Protein AF-A0A1G1ZUH5-F1 (afdb_monomer_lite)

Structure (mmCIF, N/CA/C/O backbone):
data_AF-A0A1G1ZUH5-F1
#
_entry.id   AF-A0A1G1ZUH5-F1
#
loop_
_atom_site.group_PDB
_atom_site.id
_atom_site.type_symbol
_atom_site.label_atom_id
_atom_site.label_alt_id
_atom_site.label_comp_id
_atom_site.label_asym_id
_atom_site.label_entity_id
_atom_site.label_seq_id
_atom_site.pdbx_PDB_ins_code
_atom_site.Cartn_x
_atom_site.Cartn_y
_atom_site.Cartn_z
_atom_site.occupancy
_atom_site.B_iso_or_equiv
_atom_site.auth_seq_id
_atom_site.auth_comp_id
_atom_site.auth_asym_id
_atom_site.auth_atom_id
_atom_site.pdbx_PDB_model_num
ATOM 1 N N . MET A 1 1 ? -26.547 -3.631 15.177 1.00 34.75 1 MET A N 1
ATOM 2 C CA . MET A 1 1 ? -25.341 -4.215 14.547 1.00 34.75 1 MET A CA 1
ATOM 3 C C . MET A 1 1 ? -24.488 -3.069 14.019 1.00 34.75 1 MET A C 1
ATOM 5 O O . MET A 1 1 ? -24.833 -2.494 12.996 1.00 34.75 1 MET A O 1
ATOM 9 N N . ASN A 1 2 ? -23.437 -2.675 14.744 1.00 34.69 2 ASN A N 1
ATOM 10 C CA . ASN A 1 2 ? -22.560 -1.572 14.338 1.00 34.69 2 ASN A CA 1
ATOM 11 C C . ASN A 1 2 ? -21.534 -2.089 13.321 1.00 34.69 2 ASN A C 1
ATOM 13 O O . ASN A 1 2 ? -20.499 -2.628 13.702 1.00 34.69 2 ASN A O 1
ATOM 17 N N . ASN A 1 3 ? -21.829 -1.944 12.027 1.00 39.38 3 ASN A N 1
ATOM 18 C CA . ASN A 1 3 ? -20.877 -2.208 10.947 1.00 39.38 3 ASN A CA 1
ATOM 19 C C . ASN A 1 3 ? -19.838 -1.078 10.888 1.00 39.38 3 ASN A C 1
ATOM 21 O O . ASN A 1 3 ? -19.924 -0.189 10.046 1.00 39.38 3 ASN A O 1
ATOM 25 N N . ASN A 1 4 ? -18.842 -1.108 11.772 1.00 40.62 4 ASN A N 1
ATOM 26 C CA . ASN A 1 4 ? -17.656 -0.265 11.636 1.00 40.62 4 ASN A CA 1
ATOM 27 C C . ASN A 1 4 ? -16.688 -0.914 10.628 1.00 40.62 4 ASN A C 1
ATOM 29 O O . ASN A 1 4 ? -15.628 -1.414 10.996 1.00 40.62 4 ASN A O 1
ATOM 33 N N . LYS A 1 5 ? -17.101 -0.973 9.355 1.00 43.94 5 LYS A N 1
ATOM 34 C CA . LYS A 1 5 ? -16.264 -1.415 8.230 1.00 43.94 5 LYS A CA 1
ATOM 35 C C . LYS A 1 5 ? -15.311 -0.289 7.844 1.00 43.94 5 LYS A C 1
ATOM 37 O O . LYS A 1 5 ? -15.511 0.396 6.848 1.00 43.94 5 LYS A O 1
ATOM 42 N N . ASN A 1 6 ? -14.282 -0.085 8.656 1.00 48.09 6 ASN A N 1
ATOM 43 C CA . ASN A 1 6 ? -13.065 0.585 8.210 1.00 48.09 6 ASN A CA 1
ATOM 44 C C . ASN A 1 6 ? -12.031 -0.496 7.882 1.00 48.09 6 ASN A C 1
ATOM 46 O O . ASN A 1 6 ? -10.945 -0.544 8.458 1.00 48.09 6 ASN A O 1
ATOM 50 N N . ASP A 1 7 ? -12.394 -1.395 6.966 1.00 53.66 7 ASP A N 1
ATOM 51 C CA . ASP A 1 7 ? -11.446 -2.266 6.281 1.00 53.66 7 ASP A CA 1
ATOM 52 C C . ASP A 1 7 ? -10.547 -1.358 5.429 1.00 53.66 7 ASP A C 1
ATOM 54 O O . ASP A 1 7 ? -10.814 -1.105 4.254 1.00 53.66 7 ASP A O 1
ATOM 58 N N . LYS A 1 8 ? -9.520 -0.761 6.044 1.00 69.31 8 LYS A N 1
ATOM 59 C CA . LYS A 1 8 ? -8.581 0.129 5.355 1.00 69.31 8 LYS A CA 1
ATOM 60 C C . LYS A 1 8 ? -7.699 -0.711 4.445 1.00 69.31 8 LYS A C 1
ATOM 62 O O . LYS A 1 8 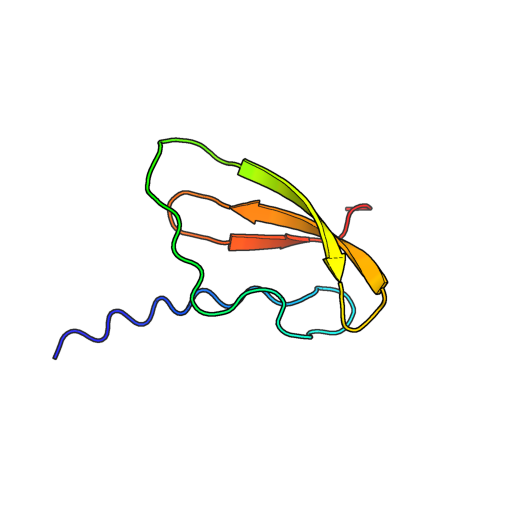? -6.632 -1.180 4.840 1.00 69.31 8 LYS A O 1
ATOM 67 N N . VAL A 1 9 ? -8.188 -0.940 3.235 1.00 77.88 9 VAL A N 1
ATOM 68 C CA . VAL A 1 9 ? -7.435 -1.602 2.179 1.00 77.88 9 VAL A CA 1
ATOM 69 C C . VAL A 1 9 ? -6.517 -0.570 1.529 1.00 77.88 9 VAL A C 1
ATOM 71 O O . VAL A 1 9 ? -6.972 0.455 1.031 1.00 77.88 9 VAL A O 1
ATOM 74 N N . GLY A 1 10 ? -5.212 -0.830 1.550 1.00 86.75 10 GLY A N 1
ATOM 75 C CA . GLY A 1 10 ? -4.221 -0.027 0.838 1.00 86.75 10 GLY A CA 1
ATOM 76 C C . GLY A 1 10 ? -3.850 -0.705 -0.474 1.00 86.75 10 GLY A C 1
ATOM 77 O O . GLY A 1 10 ? -3.288 -1.797 -0.449 1.00 86.75 10 GLY A O 1
ATOM 78 N N . ASN A 1 11 ? -4.136 -0.078 -1.615 1.00 91.88 11 ASN A N 1
ATOM 79 C CA . ASN A 1 11 ? -3.813 -0.615 -2.941 1.00 91.88 11 ASN A CA 1
ATOM 80 C C . ASN A 1 11 ? -2.558 0.037 -3.526 1.00 91.88 11 ASN A C 1
ATOM 82 O O . ASN A 1 11 ? -2.299 1.220 -3.329 1.00 91.88 11 ASN A O 1
ATOM 86 N N . CYS A 1 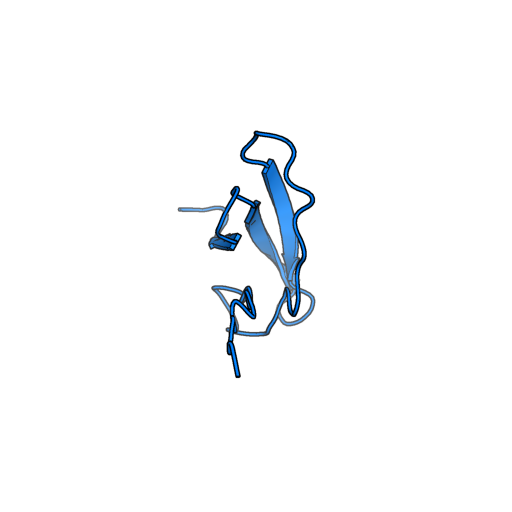12 ? -1.800 -0.718 -4.318 1.00 92.12 12 CYS A N 1
ATOM 87 C CA . CYS A 1 12 ? -0.678 -0.171 -5.068 1.00 92.12 12 CYS A CA 1
ATOM 88 C C . CYS A 1 1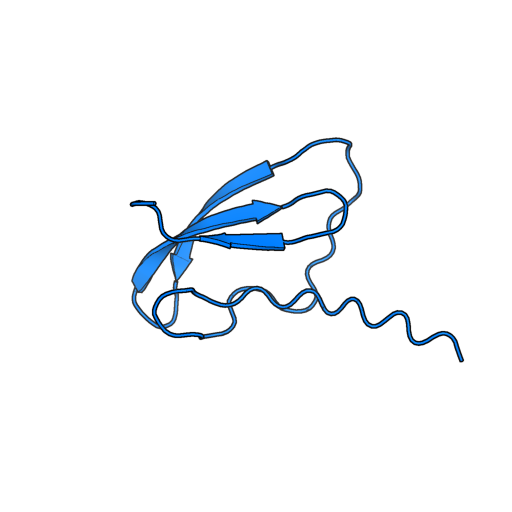2 ? -1.179 0.770 -6.183 1.00 92.12 12 CYS A C 1
ATOM 90 O O . CYS A 1 12 ? -1.971 0.332 -7.021 1.00 92.12 12 CYS A O 1
ATOM 92 N N . PRO A 1 13 ? -0.668 2.009 -6.293 1.00 92.12 13 PRO A N 1
ATOM 93 C CA . PRO A 1 13 ? -1.077 2.950 -7.340 1.00 92.12 13 PRO A CA 1
ATOM 94 C C . PRO A 1 13 ? -0.634 2.538 -8.754 1.00 92.12 13 PRO A C 1
ATOM 96 O O . PRO A 1 13 ? -1.108 3.112 -9.729 1.00 92.12 13 PRO A O 1
ATOM 99 N N . PHE A 1 14 ? 0.264 1.555 -8.886 1.00 93.12 14 PHE A N 1
ATOM 100 C CA . PHE A 1 14 ? 0.761 1.087 -10.183 1.00 93.12 14 PHE A CA 1
ATOM 101 C C . PHE A 1 14 ? -0.030 -0.096 -10.747 1.00 93.12 14 PHE A C 1
ATOM 103 O O . PHE A 1 14 ? -0.396 -0.087 -11.915 1.00 93.12 14 PHE A O 1
ATOM 110 N N . CYS A 1 15 ? -0.277 -1.126 -9.933 1.00 93.88 15 CYS A N 1
ATOM 111 C CA . CYS A 1 15 ? -0.912 -2.374 -10.381 1.00 93.88 15 CYS A CA 1
ATOM 112 C C . CYS A 1 15 ? -2.291 -2.621 -9.764 1.00 93.88 15 CYS A C 1
ATOM 114 O O . CYS A 1 15 ? -2.924 -3.623 -10.077 1.00 93.88 15 CYS A O 1
ATOM 116 N N . ARG A 1 16 ? -2.745 -1.747 -8.854 1.00 91.81 16 ARG A N 1
ATOM 117 C CA . ARG A 1 16 ? -3.981 -1.884 -8.061 1.00 91.81 1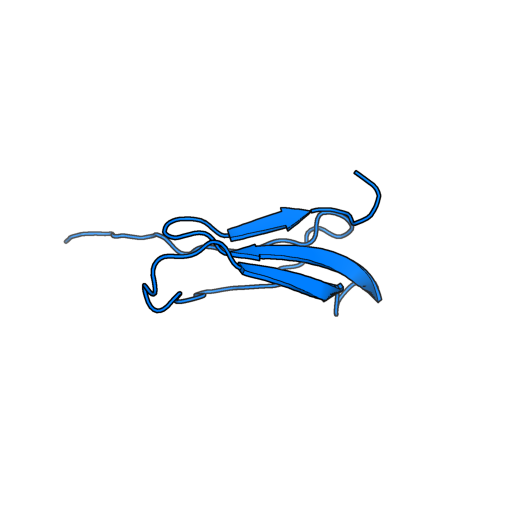6 ARG A CA 1
ATOM 118 C C . ARG A 1 16 ? -4.040 -3.112 -7.141 1.00 91.81 16 ARG A C 1
ATOM 120 O O . ARG A 1 16 ? -5.032 -3.277 -6.433 1.00 91.81 16 ARG A O 1
ATOM 127 N N . GLY A 1 17 ? -2.975 -3.917 -7.076 1.00 91.25 17 GLY A N 1
ATOM 128 C CA . GLY A 1 17 ? -2.847 -5.034 -6.140 1.00 91.25 17 GLY A CA 1
ATOM 129 C C . GLY A 1 17 ? -2.954 -4.578 -4.683 1.00 91.25 17 GLY A C 1
ATOM 130 O O . GLY A 1 17 ? -2.494 -3.488 -4.332 1.00 91.25 17 GLY A O 1
ATOM 131 N N . VAL A 1 18 ? -3.584 -5.400 -3.846 1.00 90.88 18 VAL A N 1
ATOM 132 C CA . VAL A 1 18 ? -3.814 -5.111 -2.424 1.00 90.88 18 VAL A CA 1
ATOM 133 C C . VAL A 1 18 ? -2.511 -5.272 -1.646 1.00 90.88 18 VAL A C 1
ATOM 135 O O . VAL A 1 18 ? -1.926 -6.345 -1.640 1.00 90.88 18 VAL A O 1
ATOM 138 N N . ILE A 1 19 ? -2.057 -4.213 -0.987 1.00 89.81 19 ILE A N 1
ATOM 139 C CA . ILE A 1 19 ? -0.805 -4.182 -0.217 1.00 89.81 19 ILE A CA 1
ATOM 140 C C . ILE A 1 19 ? -1.076 -4.343 1.271 1.00 89.81 19 ILE A C 1
ATOM 142 O O . ILE A 1 19 ? -0.389 -5.101 1.947 1.00 89.81 19 ILE A O 1
ATOM 146 N N . PHE A 1 20 ? -2.111 -3.672 1.765 1.00 84.12 20 PHE A N 1
ATOM 147 C CA . PHE A 1 20 ? -2.556 -3.787 3.146 1.00 84.12 20 PHE A CA 1
ATOM 148 C C . PHE A 1 20 ? -4.025 -4.162 3.160 1.00 84.12 20 PHE A C 1
ATOM 150 O O . PHE A 1 20 ? -4.823 -3.585 2.421 1.00 84.12 20 PHE A O 1
ATOM 157 N N . LYS A 1 21 ? -4.372 -5.113 4.016 1.00 81.94 21 LYS A N 1
ATOM 158 C CA . LYS A 1 21 ? -5.744 -5.487 4.334 1.00 81.94 21 LYS A CA 1
ATOM 159 C C . LYS A 1 21 ? -5.832 -5.597 5.853 1.00 81.94 21 LYS A C 1
ATOM 161 O O . LYS A 1 21 ? -4.876 -6.063 6.467 1.00 81.94 21 LYS A O 1
ATOM 166 N N . ASP A 1 22 ? -6.926 -5.123 6.445 1.00 73.56 22 ASP A N 1
ATOM 167 C CA . ASP A 1 22 ? -7.160 -5.208 7.895 1.00 73.56 22 ASP A CA 1
ATOM 168 C C . ASP A 1 22 ? -6.076 -4.531 8.764 1.00 73.56 22 ASP A C 1
ATOM 170 O O . ASP A 1 22 ? -5.819 -4.933 9.901 1.00 73.56 22 ASP A O 1
ATOM 174 N N . PHE A 1 23 ? -5.416 -3.490 8.247 1.00 72.12 23 PHE A N 1
ATOM 175 C CA . PHE A 1 23 ? -4.319 -2.844 8.966 1.00 72.12 23 PHE A CA 1
ATOM 176 C C . PHE A 1 23 ? -4.834 -2.064 10.183 1.00 72.12 23 PHE A C 1
ATOM 178 O O . PHE A 1 23 ? -5.588 -1.093 10.059 1.00 72.12 23 PHE A O 1
ATOM 185 N N . LYS A 1 24 ? -4.393 -2.482 11.373 1.00 69.19 24 LYS A N 1
ATOM 186 C CA . LYS A 1 24 ? -4.707 -1.840 12.652 1.00 69.19 24 LYS A CA 1
ATOM 187 C C . LYS A 1 24 ? -3.527 -0.981 13.090 1.00 69.19 24 LYS A C 1
ATOM 189 O O . LYS A 1 24 ? -2.479 -1.499 13.457 1.00 69.19 24 LYS A O 1
ATOM 194 N N . VAL A 1 25 ? -3.718 0.333 13.059 1.00 67.00 25 VAL A N 1
ATOM 195 C CA . VAL A 1 25 ? -2.765 1.294 13.624 1.00 67.00 25 VAL A CA 1
ATOM 196 C C . VAL A 1 25 ? -3.028 1.371 15.125 1.00 67.00 25 VAL A C 1
ATOM 198 O O . VAL A 1 25 ? -4.125 1.766 15.529 1.00 67.00 25 VAL A O 1
ATOM 201 N N . ASN A 1 26 ? -2.055 0.994 15.956 1.00 64.94 26 ASN A N 1
ATOM 202 C CA . ASN A 1 26 ? -2.103 1.361 17.369 1.00 64.94 26 ASN A CA 1
ATOM 203 C C . ASN A 1 26 ? -1.935 2.879 17.447 1.00 64.94 26 ASN A C 1
ATOM 205 O O . ASN A 1 26 ? -0.972 3.424 16.917 1.00 64.94 26 ASN A O 1
ATOM 209 N N . LYS A 1 27 ? -2.931 3.555 18.027 1.00 58.97 27 LYS A N 1
ATOM 210 C CA . LYS A 1 27 ? -3.021 5.016 18.111 1.00 58.97 27 LYS A CA 1
ATOM 211 C C . LYS A 1 27 ? -1.930 5.584 19.020 1.00 58.97 27 LYS A C 1
ATOM 213 O O . LYS A 1 27 ? -2.197 5.954 20.159 1.00 58.97 27 LYS A O 1
ATOM 218 N N . GLU A 1 28 ? -0.716 5.687 18.514 1.00 60.31 28 GLU A N 1
ATOM 219 C CA . GLU A 1 28 ? 0.259 6.641 19.021 1.00 60.31 28 GLU A CA 1
ATOM 220 C C . GLU A 1 28 ? 0.141 7.882 18.137 1.00 60.31 28 GLU A C 1
ATOM 222 O O . GLU A 1 28 ? 0.111 7.776 16.912 1.00 60.31 28 GLU A O 1
ATOM 227 N N . LYS A 1 29 ? -0.062 9.055 18.749 1.00 56.47 29 LYS A N 1
ATOM 228 C CA . LYS A 1 29 ? -0.270 10.313 18.019 1.00 56.47 29 LYS A CA 1
ATOM 229 C C . LYS A 1 29 ? 0.923 10.563 17.089 1.00 56.47 29 LYS A C 1
ATOM 231 O O . LYS A 1 29 ? 1.996 10.922 17.562 1.00 56.47 29 LYS A O 1
ATOM 236 N N . GLY A 1 30 ? 0.728 10.391 15.785 1.00 64.81 30 GLY A N 1
ATOM 237 C CA . GLY A 1 30 ? 1.757 10.651 14.784 1.00 64.81 30 GLY A CA 1
ATOM 238 C C . GLY A 1 30 ? 1.381 10.124 13.403 1.00 64.81 30 GLY A C 1
ATOM 239 O O . GLY A 1 30 ? 0.699 9.110 13.271 1.00 64.81 30 GLY A O 1
ATOM 240 N N . GLU A 1 31 ? 1.831 10.823 12.365 1.00 76.25 31 GLU A N 1
ATOM 241 C CA . GLU A 1 31 ? 1.811 10.320 10.993 1.00 76.25 31 GLU A CA 1
ATOM 242 C C . GLU A 1 31 ? 3.131 9.587 10.743 1.00 76.25 31 GLU A C 1
ATOM 244 O O . GLU A 1 31 ? 4.208 10.161 10.899 1.00 76.25 31 GLU A O 1
ATOM 249 N N . THR A 1 32 ? 3.066 8.311 10.369 1.00 83.12 32 THR A N 1
ATOM 250 C CA . THR A 1 32 ? 4.252 7.544 9.969 1.00 83.12 32 THR A CA 1
ATOM 251 C C . THR A 1 32 ? 4.240 7.356 8.466 1.00 83.12 32 THR A C 1
ATOM 253 O O . THR A 1 32 ? 3.220 6.986 7.888 1.00 83.12 32 THR A O 1
ATOM 256 N N . SER A 1 33 ? 5.383 7.565 7.819 1.00 87.31 33 SER A N 1
ATOM 257 C CA . SER A 1 33 ? 5.550 7.211 6.414 1.00 87.31 33 SER A CA 1
ATOM 258 C C . SER A 1 33 ? 6.764 6.319 6.220 1.00 87.31 33 SER A C 1
ATOM 260 O O . SER A 1 33 ? 7.793 6.510 6.863 1.00 87.31 33 SER A O 1
ATOM 262 N N . PHE A 1 34 ? 6.634 5.328 5.346 1.00 89.56 34 PHE A N 1
ATOM 263 C CA . PHE A 1 34 ? 7.719 4.425 4.986 1.00 89.56 34 PHE A CA 1
ATOM 264 C C . PHE A 1 34 ? 7.654 4.066 3.505 1.00 89.56 34 PHE A C 1
ATOM 266 O O . PHE A 1 34 ? 6.609 4.155 2.855 1.00 89.56 34 PHE A O 1
ATOM 273 N N . LEU A 1 35 ? 8.804 3.680 2.961 1.00 92.19 35 LEU A N 1
ATOM 274 C CA . LEU A 1 35 ? 8.909 3.154 1.608 1.00 92.19 35 LEU A CA 1
ATOM 275 C C . LEU A 1 35 ? 8.852 1.633 1.664 1.00 92.19 35 LEU A C 1
ATOM 277 O O . LEU A 1 35 ? 9.444 1.012 2.545 1.00 92.19 35 LEU A O 1
ATOM 281 N N . MET A 1 36 ? 8.155 1.028 0.712 1.00 91.50 36 MET A N 1
ATOM 282 C CA . MET A 1 36 ? 8.179 -0.416 0.527 1.00 91.50 36 MET A CA 1
ATOM 283 C C . MET A 1 36 ? 8.122 -0.770 -0.950 1.00 91.50 36 MET A C 1
ATOM 285 O O . MET A 1 36 ? 7.646 0.007 -1.775 1.00 91.50 36 MET A O 1
ATOM 289 N N . ARG A 1 37 ? 8.534 -1.991 -1.272 1.00 94.31 37 ARG A N 1
ATOM 290 C CA . ARG A 1 37 ? 8.383 -2.547 -2.611 1.00 94.31 37 ARG A CA 1
ATOM 291 C C . ARG A 1 37 ? 7.064 -3.303 -2.727 1.00 94.31 37 ARG A C 1
ATOM 293 O O . ARG A 1 37 ? 6.756 -4.151 -1.894 1.00 94.31 37 ARG A O 1
ATOM 300 N N . CYS A 1 38 ? 6.283 -3.019 -3.767 1.00 93.00 38 CYS A N 1
ATOM 301 C CA . CYS A 1 38 ? 5.050 -3.754 -4.039 1.00 93.00 38 CYS A CA 1
ATOM 302 C C . CYS A 1 38 ? 5.360 -5.219 -4.419 1.00 93.00 38 CYS A C 1
ATOM 304 O O . CYS A 1 38 ? 6.094 -5.431 -5.385 1.00 93.00 38 CYS A O 1
ATOM 306 N N . PRO A 1 39 ? 4.766 -6.236 -3.764 1.00 92.62 39 PRO A N 1
ATOM 307 C CA . PRO A 1 39 ? 5.014 -7.643 -4.096 1.00 92.62 39 PRO A CA 1
ATOM 308 C C . PRO A 1 39 ? 4.445 -8.068 -5.461 1.00 92.62 39 PRO A C 1
ATOM 310 O O . PRO A 1 39 ? 4.896 -9.057 -6.023 1.00 92.62 39 PRO A O 1
ATOM 313 N N . HIS A 1 40 ? 3.482 -7.323 -6.019 1.00 94.12 40 HIS A N 1
ATOM 314 C CA . HIS A 1 40 ? 2.841 -7.660 -7.298 1.00 94.12 40 HIS A CA 1
ATOM 315 C C . HIS A 1 40 ? 3.606 -7.143 -8.519 1.00 94.12 40 HIS A C 1
ATOM 317 O O . HIS A 1 40 ? 3.695 -7.829 -9.530 1.00 94.12 40 HIS A O 1
ATOM 323 N N . CYS A 1 41 ? 4.112 -5.907 -8.454 1.00 94.50 41 CYS A N 1
ATOM 324 C CA . CYS A 1 41 ? 4.740 -5.237 -9.599 1.00 94.50 41 CYS A CA 1
ATOM 325 C C . CYS A 1 41 ? 6.181 -4.790 -9.348 1.00 94.50 41 CYS A C 1
ATOM 327 O O . CYS A 1 41 ? 6.771 -4.156 -10.217 1.00 94.50 41 CYS A O 1
ATOM 329 N N . GLN A 1 42 ? 6.722 -5.069 -8.158 1.00 94.25 42 GLN A N 1
ATOM 330 C CA . GLN A 1 42 ? 8.094 -4.764 -7.740 1.00 94.25 42 GLN A CA 1
ATOM 331 C C . GLN A 1 42 ? 8.502 -3.283 -7.804 1.00 94.25 42 GLN A C 1
ATOM 333 O O . GLN A 1 42 ? 9.668 -2.960 -7.602 1.00 94.25 42 GLN A O 1
ATOM 338 N N . LYS A 1 43 ? 7.552 -2.368 -8.027 1.00 93.06 43 LYS A N 1
ATOM 339 C CA . LYS A 1 43 ? 7.788 -0.924 -7.945 1.00 93.06 43 LYS A CA 1
ATOM 340 C C . LYS A 1 43 ? 7.805 -0.467 -6.493 1.00 93.06 43 LYS A C 1
ATOM 342 O O . LYS A 1 43 ? 7.004 -0.939 -5.678 1.00 93.06 43 LYS A O 1
ATOM 347 N N . ASP A 1 44 ? 8.683 0.480 -6.204 1.00 94.69 44 ASP A N 1
ATOM 348 C CA . ASP A 1 44 ? 8.759 1.112 -4.896 1.00 94.69 44 ASP A CA 1
ATOM 349 C C . ASP A 1 44 ? 7.596 2.114 -4.731 1.00 94.69 44 ASP A C 1
ATOM 351 O O . ASP A 1 44 ? 7.238 2.864 -5.644 1.00 94.69 44 ASP A O 1
ATOM 355 N N . ILE A 1 45 ? 6.943 2.062 -3.572 1.00 93.31 45 ILE A N 1
ATOM 356 C CA . ILE A 1 45 ? 5.752 2.837 -3.205 1.00 93.31 45 ILE A CA 1
ATOM 357 C C . ILE A 1 45 ? 5.962 3.483 -1.834 1.00 93.31 45 ILE A C 1
ATOM 359 O O . ILE A 1 45 ? 6.618 2.915 -0.959 1.00 93.31 45 ILE A O 1
ATOM 363 N N . ARG A 1 46 ? 5.370 4.662 -1.629 1.00 93.00 46 ARG A N 1
ATOM 364 C CA . ARG A 1 46 ? 5.332 5.338 -0.330 1.00 93.00 46 ARG A CA 1
ATOM 365 C C . ARG A 1 46 ? 4.015 5.029 0.367 1.00 93.00 46 ARG A C 1
ATOM 367 O O . ARG A 1 46 ? 2.945 5.260 -0.192 1.00 93.00 46 ARG A O 1
ATOM 374 N N . VAL A 1 47 ? 4.096 4.550 1.598 1.00 89.94 47 VAL A N 1
ATOM 375 C CA . VAL A 1 47 ? 2.948 4.278 2.461 1.00 89.94 47 VAL A CA 1
ATOM 376 C C . VAL A 1 47 ? 2.941 5.318 3.566 1.00 89.94 47 VAL A C 1
ATOM 378 O O . VAL A 1 47 ? 3.960 5.545 4.209 1.00 89.94 47 VAL A O 1
ATOM 381 N N . MET A 1 48 ? 1.802 5.966 3.767 1.00 88.19 48 MET A N 1
ATOM 382 C CA . MET A 1 48 ? 1.562 6.916 4.845 1.00 88.19 48 MET A CA 1
ATOM 383 C C . MET A 1 48 ? 0.438 6.366 5.709 1.00 88.19 48 MET A C 1
ATOM 385 O O . MET A 1 48 ? -0.639 6.045 5.207 1.00 88.19 48 MET A O 1
ATOM 389 N N . VAL A 1 49 ? 0.709 6.241 6.996 1.00 85.12 49 VAL A N 1
ATOM 390 C CA . VAL A 1 49 ? -0.202 5.744 8.015 1.00 85.12 49 VAL A CA 1
ATOM 391 C C . VAL A 1 49 ? -0.534 6.921 8.921 1.00 85.12 49 VAL A C 1
ATOM 393 O O . VAL A 1 49 ? 0.325 7.403 9.659 1.00 85.12 49 VAL A O 1
ATOM 396 N N . GLY A 1 50 ? -1.770 7.403 8.815 1.00 79.38 50 GLY A N 1
ATOM 397 C CA . GLY A 1 50 ? -2.335 8.419 9.694 1.00 79.38 50 GLY A CA 1
ATOM 398 C C . GLY A 1 50 ? -3.207 7.801 10.787 1.00 79.38 50 GLY A C 1
ATOM 399 O O . GLY A 1 50 ? -3.454 6.592 10.819 1.00 79.38 50 GLY A O 1
ATOM 400 N N . GLU A 1 51 ? -3.742 8.650 11.665 1.00 73.44 51 GLU A N 1
ATOM 401 C CA . GLU A 1 51 ? -4.584 8.226 12.794 1.00 73.44 51 GLU A CA 1
ATOM 402 C C . GLU A 1 5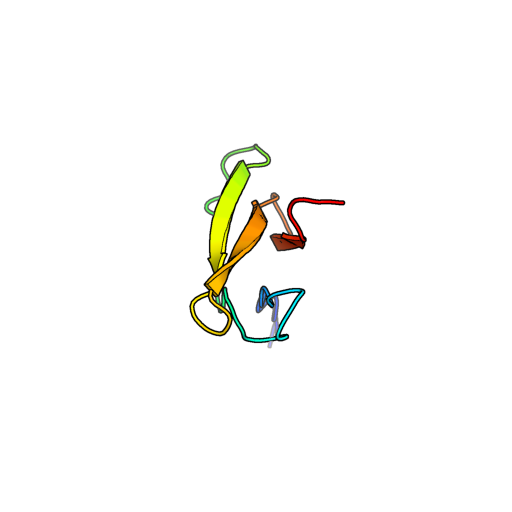1 ? -5.836 7.453 12.335 1.00 73.44 51 GLU A C 1
ATOM 404 O O . GLU A 1 51 ? -6.258 6.472 12.954 1.00 73.44 51 GLU A O 1
ATOM 409 N N . SER A 1 52 ? -6.419 7.875 11.209 1.00 73.19 52 SER A N 1
ATOM 410 C CA . SER A 1 52 ? -7.685 7.350 10.693 1.00 73.19 52 SER A CA 1
ATOM 411 C C . SER A 1 52 ? -7.640 6.933 9.223 1.00 73.19 52 SER A C 1
ATOM 413 O O . SER A 1 52 ? -8.640 6.428 8.724 1.00 73.19 52 SER A O 1
ATOM 415 N N . ASP A 1 53 ? -6.480 6.941 8.566 1.00 77.81 53 ASP A N 1
ATOM 416 C CA . ASP A 1 53 ? -6.348 6.543 7.159 1.00 77.81 53 ASP A CA 1
ATOM 417 C C . ASP A 1 53 ? -4.979 5.939 6.822 1.00 77.81 53 ASP A C 1
ATOM 419 O O . ASP A 1 53 ? -4.005 6.100 7.553 1.00 77.81 53 ASP A O 1
ATOM 423 N N . ILE A 1 54 ? -4.933 5.201 5.712 1.00 81.56 54 ILE A N 1
ATOM 424 C CA . ILE A 1 54 ? -3.696 4.716 5.100 1.00 81.56 54 ILE A CA 1
ATOM 425 C C . ILE A 1 54 ? -3.723 5.168 3.651 1.00 81.56 54 ILE A C 1
ATOM 427 O O . ILE A 1 54 ? -4.692 4.916 2.933 1.00 81.56 54 ILE A O 1
ATOM 431 N N . LYS A 1 55 ? -2.652 5.818 3.213 1.00 87.06 55 LYS A N 1
ATOM 432 C CA . LYS A 1 55 ? -2.481 6.291 1.842 1.00 87.06 55 LYS A CA 1
ATOM 433 C C . LYS A 1 55 ? -1.264 5.621 1.232 1.00 87.06 55 LYS A C 1
ATOM 435 O O . LYS A 1 55 ? -0.184 5.639 1.813 1.00 87.06 55 LYS A O 1
ATOM 440 N N . VAL A 1 56 ? -1.429 5.068 0.036 1.00 89.56 56 VAL A N 1
ATOM 441 C CA . VAL A 1 56 ? -0.329 4.512 -0.756 1.00 89.56 56 VAL A CA 1
ATOM 442 C C . VAL A 1 56 ? -0.143 5.396 -1.986 1.00 89.56 56 VAL A C 1
ATOM 444 O O . VAL A 1 56 ? -1.076 5.578 -2.765 1.00 89.56 56 VAL A O 1
ATOM 447 N N . LYS A 1 57 ? 1.051 5.964 -2.153 1.00 90.50 57 LYS A 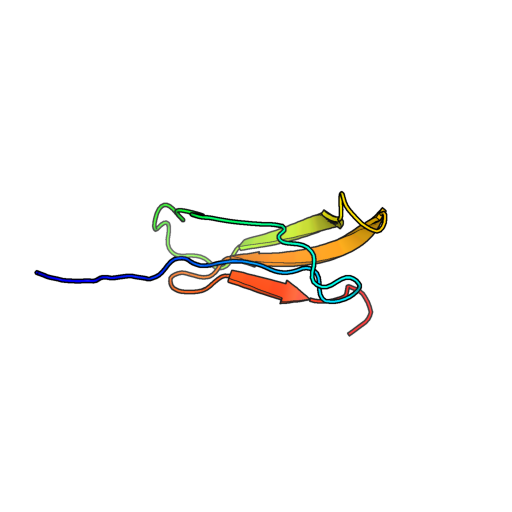N 1
ATOM 448 C CA . LYS A 1 57 ? 1.415 6.860 -3.259 1.00 90.50 57 LYS A CA 1
ATOM 449 C C . LYS A 1 57 ? 2.646 6.358 -4.010 1.00 90.50 57 LYS A C 1
ATOM 451 O O . LYS A 1 57 ? 3.386 5.496 -3.531 1.00 90.50 57 LYS A O 1
ATOM 456 N N . LYS A 1 58 ? 2.845 6.899 -5.212 1.00 90.75 58 LYS A N 1
ATOM 457 C CA . LYS A 1 58 ? 4.104 6.765 -5.953 1.00 90.75 58 LYS A CA 1
ATOM 458 C C . LYS A 1 58 ? 5.184 7.605 -5.258 1.00 90.75 58 LYS A C 1
ATOM 460 O O . LYS A 1 58 ? 4.855 8.506 -4.493 1.00 90.75 58 LYS A O 1
ATOM 465 N N . ILE A 1 59 ? 6.452 7.266 -5.476 1.00 84.69 59 ILE A N 1
ATOM 466 C CA . ILE A 1 59 ? 7.584 7.990 -4.873 1.00 84.69 59 ILE A CA 1
ATOM 467 C C . ILE A 1 59 ? 7.900 9.282 -5.651 1.00 84.69 59 ILE A C 1
ATOM 469 O O . ILE A 1 59 ? 8.333 10.250 -5.040 1.00 84.69 59 ILE A O 1
ATOM 473 N N . ASP A 1 60 ? 7.610 9.306 -6.955 1.00 71.25 60 ASP A N 1
ATOM 474 C CA . ASP A 1 60 ? 7.866 10.416 -7.891 1.00 71.25 60 ASP A CA 1
ATOM 475 C C . ASP A 1 60 ? 6.713 11.446 -8.018 1.00 71.25 60 ASP A C 1
ATOM 477 O O . ASP A 1 60 ? 6.589 12.099 -9.051 1.00 71.25 60 ASP A O 1
ATOM 481 N N . GLU A 1 61 ? 5.835 11.578 -7.015 1.00 54.47 61 GLU A N 1
ATOM 482 C CA . GLU A 1 61 ? 4.760 12.600 -6.988 1.00 54.47 61 GLU A CA 1
ATOM 483 C C . GLU A 1 61 ? 4.951 13.621 -5.863 1.00 54.47 61 GLU A C 1
ATOM 485 O O . GLU A 1 61 ? 5.228 13.194 -4.715 1.00 54.47 61 GLU A O 1
#

Sequence (61 aa):
MNNNKNDKVGNCPFCRGVIFKDFKVNKEKGETSFLMRCPHCQKDIRVMVGESDIKVKKIDE

Foldseek 3Di:
DDPPPPQQFEAAPPPRHTDDGPDDDDDDQDKDKDWDADPPPRAIWIWIDHNRHIYIGHPVD

Radius of gyration: 12.45 Å; chains: 1; bounding box: 34×20×29 Å

Organism: NCBI:txid1798409

pLDDT: mean 78.41, std 16.98, range [34.69, 94.69]

Secondary structure (DSSP, 8-state):
--------PEEPTTT--EEESS------SS-EEEEEE-TTT--EEEEEE-SS-EEEEETT-